Protein AF-A0A6A5RFJ1-F1 (afdb_monomer_lite)

Foldseek 3Di:
DVVVVVVVLVVLCVDPLSVVQADPVRHGDPVSVVVVVVVVVVVVVVVLVCCQVPVPDRPPVCVSVPDDDDPDDPDD

Radius of gyration: 16.65 Å; chains: 1; bounding box: 31×34×43 Å

Organism: NCBI:txid1150837

Sequence (76 aa):
LLGGLEWMLKRALTIEGGQRLKRADGQWSVKAVRQYLRQVDRFLEVLLCSVHVASGQPGRGSEITTIRHCNSVLQD

Secondary structure (DSSP, 8-state):
-HHHHHHHHHHHHHSHHHHTTB-TTS-B-HHHHHHHHHHHHHHHHHHHHHHHHHSSS---HHHHHT----------

pLDDT: mean 79.14, std 14.48, range [44.28, 95.62]

Structure (mmCIF, N/CA/C/O backbone):
data_AF-A0A6A5RFJ1-F1
#
_entry.id   AF-A0A6A5RFJ1-F1
#
loop_
_atom_site.group_PDB
_atom_site.id
_atom_site.type_symbol
_atom_site.label_atom_id
_atom_site.label_alt_id
_atom_site.label_comp_id
_atom_site.label_asym_id
_atom_site.label_entity_id
_atom_site.label_seq_id
_atom_site.pdbx_PDB_ins_code
_atom_site.Cartn_x
_atom_site.Cartn_y
_atom_site.Cartn_z
_atom_site.occupancy
_atom_site.B_iso_or_equiv
_atom_site.auth_seq_id
_atom_site.auth_comp_id
_atom_site.auth_asym_id
_atom_site.auth_atom_id
_atom_site.pdbx_PDB_model_num
ATOM 1 N N . LEU A 1 1 ? -1.981 -20.126 4.340 1.00 56.97 1 LEU A N 1
ATOM 2 C CA . LEU A 1 1 ? -2.606 -18.880 3.805 1.00 56.97 1 LEU A CA 1
ATOM 3 C C . LEU A 1 1 ? -3.005 -17.841 4.868 1.00 56.97 1 LEU A C 1
ATOM 5 O O . LEU A 1 1 ? -2.638 -16.683 4.709 1.00 56.97 1 LEU A O 1
ATOM 9 N N . LEU A 1 2 ? -3.719 -18.202 5.944 1.00 61.75 2 LEU A N 1
ATOM 10 C CA . LEU A 1 2 ? -4.232 -17.231 6.938 1.00 61.75 2 LEU A CA 1
ATOM 11 C C . LEU A 1 2 ? -3.141 -16.484 7.735 1.00 61.75 2 LEU A C 1
ATOM 13 O O . LEU A 1 2 ? -3.259 -15.279 7.943 1.00 61.75 2 LEU A O 1
ATOM 17 N N . GLY A 1 3 ? -2.046 -17.159 8.102 1.00 79.75 3 GLY A N 1
ATOM 18 C CA . GLY A 1 3 ? -0.993 -16.554 8.932 1.00 79.75 3 GLY A CA 1
ATOM 19 C C . GLY A 1 3 ? -0.218 -15.413 8.261 1.00 79.75 3 GLY A C 1
ATOM 20 O O . GLY A 1 3 ? 0.189 -14.468 8.930 1.00 79.75 3 GLY A O 1
ATOM 21 N N . GLY A 1 4 ? -0.056 -15.452 6.933 1.00 83.75 4 GLY A N 1
ATOM 22 C CA . GLY A 1 4 ? 0.633 -14.390 6.192 1.00 83.75 4 GLY A CA 1
ATOM 23 C C . GLY A 1 4 ? -0.165 -13.085 6.176 1.00 83.75 4 GLY A C 1
ATOM 24 O O . GLY A 1 4 ? 0.381 -12.019 6.454 1.00 83.75 4 GLY A O 1
ATOM 25 N N . LEU A 1 5 ? -1.476 -13.175 5.930 1.00 83.00 5 LEU A N 1
ATOM 26 C CA . LEU A 1 5 ? -2.376 -12.022 5.979 1.00 83.00 5 LEU A CA 1
ATOM 27 C C . LEU A 1 5 ? -2.431 -11.421 7.385 1.00 83.00 5 LEU A C 1
ATOM 29 O O . LEU A 1 5 ? -2.349 -10.204 7.542 1.00 83.00 5 LEU A O 1
ATOM 33 N N . GLU A 1 6 ? -2.546 -12.266 8.407 1.00 86.31 6 GLU A N 1
ATOM 34 C CA . GLU A 1 6 ? -2.574 -11.821 9.797 1.00 86.31 6 GLU A CA 1
ATOM 35 C C . GLU A 1 6 ? -1.276 -11.102 10.184 1.00 86.31 6 GLU A C 1
ATOM 37 O O . GLU A 1 6 ? -1.317 -10.006 10.747 1.00 86.31 6 GLU A O 1
ATOM 42 N N . TRP A 1 7 ? -0.122 -11.662 9.807 1.00 88.50 7 TRP A N 1
ATOM 43 C CA . TRP A 1 7 ? 1.176 -11.029 10.024 1.00 88.50 7 TRP A CA 1
ATOM 44 C C . TRP A 1 7 ? 1.280 -9.679 9.306 1.00 88.50 7 TRP A C 1
ATOM 46 O O . TRP A 1 7 ? 1.693 -8.691 9.918 1.00 88.50 7 TRP A O 1
ATOM 56 N N . MET A 1 8 ? 0.850 -9.604 8.041 1.00 85.38 8 MET A N 1
ATOM 57 C CA . MET A 1 8 ? 0.861 -8.361 7.265 1.00 85.38 8 MET A CA 1
ATOM 58 C C . MET A 1 8 ? -0.042 -7.296 7.883 1.00 85.38 8 MET A C 1
ATOM 60 O O . MET A 1 8 ? 0.376 -6.149 8.008 1.00 85.38 8 MET A O 1
ATOM 64 N N . LEU A 1 9 ? -1.254 -7.657 8.312 1.00 86.12 9 LEU A N 1
ATOM 65 C CA . LEU A 1 9 ? -2.172 -6.728 8.970 1.00 86.12 9 LEU A CA 1
ATOM 66 C C . LEU A 1 9 ? -1.631 -6.279 10.325 1.00 86.12 9 LEU A C 1
ATOM 68 O O . LEU A 1 9 ? -1.667 -5.087 10.626 1.00 86.12 9 LEU A O 1
ATOM 72 N N . LYS A 1 10 ? -1.067 -7.193 11.121 1.00 88.19 10 LYS A N 1
ATOM 73 C CA . LYS A 1 10 ? -0.408 -6.851 12.385 1.00 88.19 10 LYS A CA 1
ATOM 74 C C . LYS A 1 10 ? 0.718 -5.854 12.136 1.00 88.19 10 LYS A C 1
ATOM 76 O O . LYS A 1 10 ? 0.765 -4.813 12.785 1.00 88.19 10 LYS A O 1
ATOM 81 N N . ARG A 1 11 ? 1.576 -6.121 11.148 1.00 87.50 11 ARG A N 1
ATOM 82 C CA . ARG A 1 11 ? 2.690 -5.246 10.772 1.00 87.50 11 ARG A CA 1
ATOM 83 C C . ARG A 1 11 ? 2.213 -3.891 10.253 1.00 87.50 11 ARG A C 1
ATOM 85 O O . ARG A 1 11 ? 2.732 -2.871 10.701 1.00 87.50 11 ARG A O 1
ATOM 92 N N . ALA A 1 12 ? 1.214 -3.866 9.377 1.00 83.25 12 ALA A N 1
ATOM 93 C CA . ALA A 1 12 ? 0.617 -2.638 8.864 1.00 83.25 12 ALA A CA 1
ATOM 94 C C . ALA A 1 12 ? 0.017 -1.802 9.996 1.00 83.25 12 ALA A C 1
ATOM 96 O O . ALA A 1 12 ? 0.173 -0.592 10.007 1.00 83.25 12 ALA A O 1
ATOM 97 N N . LEU A 1 13 ? -0.595 -2.425 11.001 1.00 84.75 13 LEU A N 1
ATOM 98 C CA . LEU A 1 13 ? -1.073 -1.695 12.167 1.00 84.75 13 LEU A CA 1
ATOM 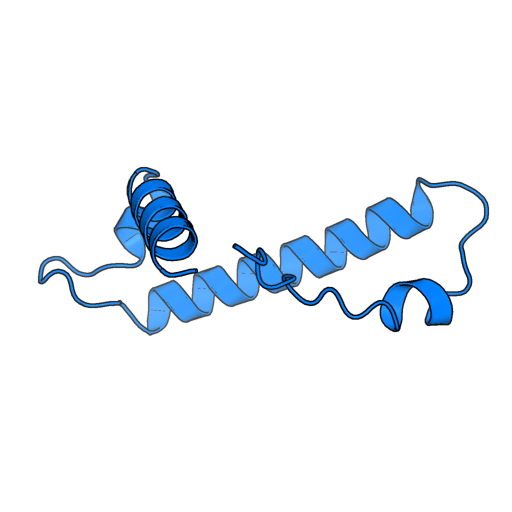99 C C . LEU A 1 13 ? 0.085 -1.248 13.073 1.00 84.75 13 LEU A C 1
ATOM 101 O O . LEU A 1 13 ? -0.051 -0.234 13.726 1.00 84.75 13 LEU A O 1
ATOM 105 N N . THR A 1 14 ? 1.259 -1.887 13.100 1.00 86.31 14 THR A N 1
ATOM 106 C CA . THR A 1 14 ? 2.379 -1.384 13.935 1.00 86.31 14 THR A CA 1
ATOM 107 C C . THR A 1 14 ? 2.978 -0.046 13.489 1.00 86.31 14 THR A C 1
ATOM 109 O O . THR A 1 14 ? 3.678 0.586 14.276 1.00 86.31 14 THR A O 1
ATOM 112 N N . ILE A 1 15 ? 2.732 0.398 12.254 1.00 86.31 15 ILE A N 1
ATOM 113 C CA . ILE A 1 15 ? 3.222 1.690 11.756 1.00 86.31 15 ILE A CA 1
ATOM 114 C C . ILE A 1 15 ? 2.196 2.800 12.015 1.00 86.31 15 ILE A C 1
ATOM 116 O O . ILE A 1 15 ? 0.990 2.587 11.895 1.00 86.31 15 ILE A O 1
ATOM 120 N N . GLU A 1 16 ? 2.671 4.009 12.324 1.00 80.50 16 GLU A N 1
ATOM 121 C CA . GLU A 1 16 ? 1.823 5.154 12.698 1.00 80.50 16 GLU A CA 1
ATOM 122 C C . GLU A 1 16 ? 0.726 5.443 11.656 1.00 80.50 16 GLU A C 1
ATOM 124 O O . GLU A 1 16 ? -0.449 5.600 11.991 1.00 80.50 16 GLU A O 1
ATOM 129 N N . GLY A 1 17 ? 1.081 5.428 10.367 1.00 81.38 17 GLY A N 1
ATOM 130 C CA . GLY A 1 17 ? 0.123 5.625 9.275 1.00 81.38 17 GLY A CA 1
ATOM 131 C C . GLY A 1 17 ? -0.949 4.534 9.186 1.00 81.38 17 GLY A C 1
ATOM 132 O O . GLY A 1 17 ? -2.079 4.815 8.792 1.00 81.38 17 GLY A O 1
ATOM 133 N N . GLY A 1 18 ? -0.625 3.304 9.587 1.00 83.12 18 GLY A N 1
ATOM 134 C CA . GLY A 1 18 ? -1.547 2.176 9.540 1.00 83.12 18 GLY A CA 1
ATOM 135 C C . GLY A 1 18 ? -2.499 2.110 10.731 1.00 83.12 18 GLY A C 1
ATOM 136 O O . GLY A 1 18 ? -3.657 1.742 10.546 1.00 83.12 18 GLY A O 1
ATOM 137 N N . GLN A 1 19 ? -2.087 2.568 11.921 1.00 85.06 19 GLN A N 1
ATOM 138 C CA . GLN A 1 19 ? -3.010 2.743 13.056 1.00 85.06 19 GLN A CA 1
ATOM 139 C C . GLN A 1 19 ? -4.188 3.655 12.694 1.00 85.06 19 GLN A C 1
ATOM 141 O O . GLN A 1 19 ? -5.331 3.382 13.053 1.00 85.06 19 GLN A O 1
ATOM 146 N N . ARG A 1 20 ? -3.935 4.690 11.883 1.00 87.75 20 ARG A N 1
ATOM 147 C CA . ARG A 1 20 ? -4.951 5.650 11.412 1.00 87.75 20 ARG A CA 1
ATOM 148 C C . ARG A 1 20 ? -5.989 5.044 10.460 1.00 87.75 20 ARG A C 1
ATOM 150 O O . ARG A 1 20 ? -6.982 5.701 10.142 1.00 87.75 20 ARG A O 1
ATOM 157 N N . LEU A 1 21 ? -5.773 3.815 9.983 1.00 90.81 21 LEU A N 1
ATOM 158 C CA . LEU A 1 21 ? -6.754 3.085 9.178 1.00 90.81 21 LEU A CA 1
ATOM 159 C C . LEU A 1 21 ? -7.910 2.558 10.030 1.00 90.81 21 LEU A C 1
ATOM 161 O O . LEU A 1 21 ? -8.999 2.330 9.495 1.00 90.81 21 LEU A O 1
ATOM 165 N N . LYS A 1 22 ? -7.697 2.393 11.340 1.00 90.12 22 LYS A N 1
ATOM 166 C CA . LYS A 1 22 ? -8.733 2.023 12.300 1.00 90.12 22 LYS A CA 1
ATOM 167 C C . LYS A 1 22 ? -9.208 3.235 13.093 1.00 90.12 22 LYS A C 1
ATOM 169 O O . LYS A 1 22 ? -8.493 4.212 13.294 1.00 90.12 22 LYS A O 1
ATOM 174 N N . ARG A 1 23 ? -10.469 3.178 13.502 1.00 89.81 23 ARG A N 1
ATOM 175 C CA . ARG A 1 23 ? -11.080 4.110 14.448 1.00 89.81 23 ARG A CA 1
ATOM 176 C C . ARG A 1 23 ? -10.775 3.657 15.879 1.00 89.81 23 ARG A C 1
ATOM 178 O O . ARG A 1 23 ? -10.292 2.548 16.094 1.00 89.81 23 ARG A O 1
ATOM 185 N N . ALA A 1 24 ? -11.088 4.510 16.854 1.00 88.00 24 ALA A N 1
ATOM 186 C CA . ALA A 1 24 ? -10.874 4.218 18.274 1.00 88.00 24 ALA A CA 1
ATOM 187 C C . ALA A 1 24 ? -11.635 2.968 18.765 1.00 88.00 24 ALA A C 1
ATOM 189 O O . ALA A 1 24 ? -11.179 2.297 19.682 1.00 88.00 24 ALA A O 1
ATOM 190 N N . ASP A 1 25 ? -12.754 2.623 18.121 1.00 90.69 25 ASP A N 1
ATOM 191 C CA . ASP A 1 25 ? -13.550 1.411 18.376 1.00 90.69 25 ASP A CA 1
ATOM 192 C C . ASP A 1 25 ? -12.957 0.133 17.736 1.00 90.69 25 ASP A C 1
ATOM 194 O O . ASP A 1 25 ? -13.559 -0.938 17.791 1.00 90.69 25 ASP A O 1
ATOM 198 N N . GLY A 1 26 ? -11.791 0.237 17.089 1.00 87.25 26 GLY A N 1
ATOM 199 C CA . GLY A 1 26 ? -11.119 -0.865 16.402 1.00 87.25 26 GLY A CA 1
ATOM 200 C C . GLY A 1 26 ? -11.687 -1.205 15.019 1.00 87.25 26 GLY A C 1
ATOM 201 O O . GLY A 1 26 ? -11.113 -2.059 14.331 1.00 87.25 26 GLY A O 1
ATOM 202 N N . GLN A 1 27 ? -12.759 -0.536 14.580 1.00 91.62 27 GLN A N 1
ATOM 203 C CA . GLN A 1 27 ? -13.361 -0.721 13.259 1.00 91.62 27 GLN A CA 1
ATOM 204 C C . GLN A 1 27 ? -12.560 -0.001 12.173 1.00 91.62 27 GLN A C 1
ATOM 206 O O . GLN A 1 27 ? -11.906 1.019 12.405 1.00 91.62 27 GLN A O 1
ATOM 211 N N . TRP A 1 28 ? -12.632 -0.505 10.943 1.00 91.81 28 TRP A N 1
ATOM 212 C CA . TRP A 1 28 ? -11.967 0.126 9.806 1.00 91.81 28 TRP A CA 1
ATOM 213 C C . TRP A 1 28 ? -12.626 1.456 9.429 1.00 91.81 28 TRP A C 1
ATOM 215 O O . TRP A 1 28 ? -13.833 1.555 9.204 1.00 91.81 28 TRP A O 1
ATOM 225 N N . SER A 1 29 ? -11.813 2.498 9.275 1.00 93.62 29 SER A N 1
ATOM 226 C CA . SER A 1 29 ? -12.255 3.765 8.706 1.00 93.62 29 SER A CA 1
ATOM 227 C C . SER A 1 29 ? -12.270 3.666 7.183 1.00 93.62 29 SER A C 1
ATOM 229 O O . SER A 1 29 ? -11.245 3.843 6.529 1.00 93.62 29 SER A O 1
ATOM 231 N N . VAL A 1 30 ? -13.450 3.445 6.596 1.00 94.06 30 VAL A N 1
ATOM 232 C CA . VAL A 1 30 ? -13.628 3.343 5.131 1.00 94.06 30 VAL A CA 1
ATOM 233 C C . VAL A 1 30 ? -12.978 4.515 4.384 1.00 94.06 30 VAL A C 1
ATOM 235 O O . VAL A 1 30 ? -12.340 4.321 3.351 1.00 94.06 30 VAL A O 1
ATOM 238 N N . LYS A 1 31 ? -13.094 5.739 4.916 1.00 94.75 31 LYS A N 1
ATOM 239 C CA . LYS A 1 31 ? -12.478 6.935 4.323 1.00 94.75 31 LYS A CA 1
ATOM 240 C C . LYS A 1 31 ? -10.949 6.844 4.318 1.00 94.75 31 L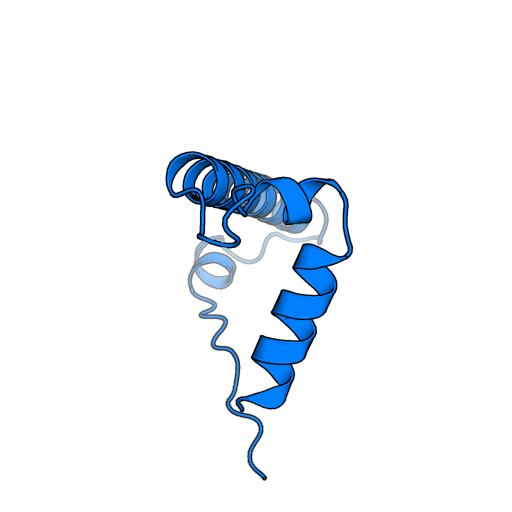YS A C 1
ATOM 242 O O . LYS A 1 31 ? -10.344 7.099 3.278 1.00 94.75 31 LYS A O 1
ATOM 247 N N . ALA A 1 32 ? -10.344 6.479 5.450 1.00 92.00 32 ALA A N 1
ATOM 248 C CA . ALA A 1 32 ? -8.891 6.380 5.584 1.00 92.00 32 ALA A CA 1
ATOM 249 C C . ALA A 1 32 ? -8.327 5.231 4.739 1.00 92.00 32 ALA A C 1
ATOM 251 O O . ALA A 1 32 ? -7.358 5.428 4.015 1.00 92.00 32 ALA A O 1
ATOM 252 N N . VAL A 1 33 ? -8.993 4.072 4.744 1.00 92.62 33 VAL A N 1
ATOM 253 C CA . VAL A 1 33 ? -8.622 2.918 3.912 1.00 92.62 33 VAL A CA 1
ATOM 254 C C . VAL A 1 33 ? -8.667 3.280 2.430 1.00 92.62 33 VAL A C 1
ATOM 256 O O . VAL A 1 33 ? -7.691 3.066 1.721 1.00 92.62 33 VAL A O 1
ATOM 259 N N . ARG A 1 34 ? -9.747 3.912 1.952 1.00 94.69 34 ARG A N 1
ATOM 260 C CA . ARG A 1 34 ? -9.827 4.362 0.550 1.00 94.69 34 ARG A CA 1
ATOM 261 C C . ARG A 1 34 ? -8.735 5.368 0.193 1.00 94.69 34 ARG A C 1
ATOM 263 O O . ARG A 1 34 ? -8.251 5.362 -0.931 1.00 94.69 34 ARG A O 1
ATOM 270 N N . GLN A 1 35 ? -8.376 6.261 1.113 1.00 94.06 35 GLN A N 1
ATOM 271 C CA . GLN A 1 35 ? -7.294 7.216 0.885 1.00 94.06 35 GLN A CA 1
ATOM 272 C C . GLN A 1 35 ? -5.936 6.522 0.791 1.00 94.06 35 GLN A C 1
ATOM 274 O O . GLN A 1 35 ? -5.169 6.848 -0.109 1.00 94.06 35 GLN A O 1
ATOM 279 N N . TYR A 1 36 ? -5.666 5.566 1.677 1.00 91.00 36 TYR A N 1
ATOM 280 C CA . TYR A 1 36 ? -4.456 4.755 1.634 1.00 91.00 36 TYR A CA 1
ATOM 281 C C . TYR A 1 36 ? -4.353 3.972 0.323 1.00 91.00 36 TYR A C 1
ATOM 283 O O . TYR A 1 36 ? -3.336 4.069 -0.351 1.00 91.00 36 TYR A O 1
ATOM 291 N N . LEU A 1 37 ? -5.424 3.288 -0.094 1.00 91.88 37 LEU A N 1
ATOM 292 C CA . LEU A 1 37 ? -5.430 2.541 -1.356 1.00 91.88 37 LEU A CA 1
ATOM 293 C C . LEU A 1 37 ? -5.122 3.444 -2.558 1.00 91.88 37 LEU A C 1
ATOM 295 O O . LEU A 1 37 ? -4.255 3.106 -3.348 1.00 91.88 37 LEU A O 1
ATOM 299 N N . ARG A 1 38 ? -5.697 4.654 -2.626 1.00 95.44 38 ARG A N 1
ATOM 300 C CA . ARG A 1 38 ? -5.344 5.623 -3.682 1.00 95.44 38 ARG A CA 1
ATOM 301 C C . ARG A 1 38 ? -3.874 6.052 -3.657 1.00 95.44 38 ARG A C 1
ATOM 303 O O . ARG A 1 38 ? -3.306 6.340 -4.705 1.00 95.44 38 ARG A O 1
ATOM 310 N N . GLN A 1 39 ? -3.265 6.157 -2.476 1.00 92.88 39 GLN A N 1
ATOM 311 C CA . GLN A 1 39 ? -1.836 6.470 -2.368 1.00 92.88 39 GLN A CA 1
ATOM 312 C C . GLN A 1 39 ? -0.975 5.302 -2.845 1.00 92.88 39 GLN A C 1
ATOM 314 O O . GLN A 1 39 ? 0.027 5.537 -3.512 1.00 92.88 39 GLN A O 1
ATOM 319 N N . VAL A 1 40 ? -1.379 4.067 -2.535 1.00 91.38 40 VAL A N 1
ATOM 320 C CA . VAL A 1 40 ? -0.734 2.853 -3.045 1.00 91.38 40 VAL A CA 1
ATOM 321 C C . VAL A 1 40 ? -0.840 2.800 -4.567 1.00 91.38 40 VAL A C 1
ATOM 323 O O . VAL A 1 40 ? 0.188 2.649 -5.217 1.00 91.38 40 VAL A O 1
ATOM 326 N N . ASP A 1 41 ? -2.028 3.020 -5.135 1.00 94.44 41 ASP A N 1
ATOM 327 C CA . ASP A 1 41 ? -2.228 3.057 -6.589 1.00 94.44 41 ASP A CA 1
ATOM 328 C C . ASP A 1 41 ? -1.304 4.093 -7.240 1.00 94.44 41 ASP A C 1
ATOM 330 O O . ASP A 1 41 ? -0.544 3.776 -8.151 1.00 94.44 41 ASP A O 1
ATOM 334 N N . ARG A 1 42 ? -1.272 5.318 -6.697 1.00 95.62 42 ARG A N 1
ATOM 335 C CA . ARG A 1 42 ? -0.393 6.380 -7.199 1.00 95.62 42 ARG A CA 1
ATOM 336 C C . ARG A 1 42 ? 1.091 6.036 -7.071 1.00 95.62 42 ARG A C 1
ATOM 338 O O . ARG A 1 42 ? 1.876 6.357 -7.960 1.00 95.62 42 ARG A O 1
ATOM 345 N N . PHE A 1 43 ? 1.496 5.430 -5.960 1.00 92.81 43 PHE A N 1
ATOM 346 C CA . PHE A 1 43 ? 2.871 4.980 -5.771 1.00 92.81 43 PHE A CA 1
ATOM 347 C C . PHE A 1 43 ? 3.245 3.927 -6.815 1.00 92.81 43 PHE A C 1
ATOM 349 O O . PHE A 1 43 ? 4.309 4.034 -7.417 1.00 92.81 43 PHE A O 1
ATOM 356 N N . LEU A 1 44 ? 2.362 2.959 -7.071 1.00 91.19 44 LEU A N 1
ATOM 357 C CA . LEU A 1 44 ? 2.575 1.918 -8.072 1.00 91.19 44 LEU A CA 1
ATOM 358 C C . LEU A 1 44 ? 2.624 2.486 -9.495 1.00 91.19 44 LEU A C 1
ATOM 360 O O . LEU A 1 44 ? 3.483 2.067 -10.262 1.00 91.19 44 LEU A O 1
ATOM 364 N N . GLU A 1 45 ? 1.785 3.468 -9.840 1.00 92.00 45 GLU A N 1
ATOM 365 C CA . GLU A 1 45 ? 1.860 4.186 -11.126 1.00 92.00 45 GLU A CA 1
ATOM 366 C C . GLU A 1 45 ? 3.237 4.831 -11.339 1.00 92.00 45 GLU A C 1
ATOM 368 O O . GLU A 1 45 ? 3.854 4.688 -12.397 1.00 92.00 45 GLU A O 1
ATOM 373 N N . VAL A 1 46 ? 3.732 5.544 -10.323 1.00 93.38 46 VAL A N 1
ATOM 374 C CA . VAL A 1 46 ? 5.035 6.217 -10.391 1.00 93.38 46 VAL A CA 1
ATOM 375 C C . VAL A 1 46 ? 6.162 5.193 -10.426 1.00 93.38 46 VAL A C 1
ATOM 377 O O . VAL A 1 46 ? 7.056 5.320 -11.254 1.00 93.38 46 VAL A O 1
ATOM 380 N N . LEU A 1 47 ? 6.102 4.162 -9.581 1.00 89.12 47 LEU A N 1
ATOM 381 C CA . LEU A 1 47 ? 7.087 3.085 -9.546 1.00 89.12 47 LEU A CA 1
ATOM 382 C C . LEU A 1 47 ? 7.170 2.373 -10.896 1.00 89.12 47 LEU A C 1
ATOM 384 O O . LEU A 1 47 ? 8.270 2.159 -11.395 1.00 89.12 47 LEU A O 1
ATOM 388 N N . LEU A 1 48 ? 6.027 2.056 -11.507 1.00 86.44 48 LEU A N 1
ATOM 389 C CA . LEU A 1 48 ? 5.951 1.460 -12.837 1.00 86.44 48 LEU A CA 1
ATOM 390 C C . LEU A 1 48 ? 6.671 2.331 -13.872 1.00 86.44 48 LEU A C 1
ATOM 392 O O . LEU A 1 48 ? 7.502 1.828 -14.624 1.00 86.44 48 LEU A O 1
ATOM 396 N N . CYS A 1 49 ? 6.390 3.637 -13.875 1.00 86.31 49 CYS A N 1
ATOM 397 C CA . CYS A 1 49 ? 7.053 4.595 -14.758 1.00 86.31 49 CYS A CA 1
ATOM 398 C C . CYS A 1 49 ? 8.567 4.661 -14.494 1.00 86.31 49 CYS A C 1
ATOM 400 O O . CYS A 1 49 ? 9.365 4.578 -15.424 1.00 86.31 49 CYS A O 1
ATOM 402 N N . SER A 1 50 ? 8.978 4.752 -13.226 1.00 86.75 50 SER A N 1
ATOM 403 C CA . SER A 1 50 ? 10.388 4.809 -12.835 1.00 86.75 50 SER A CA 1
ATOM 404 C C . SER A 1 50 ? 11.152 3.553 -13.2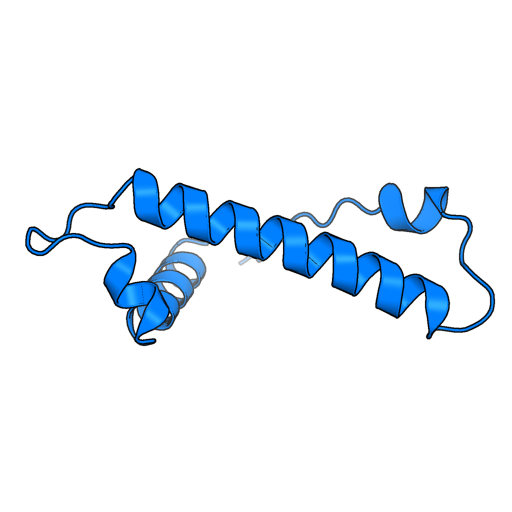38 1.00 86.75 50 SER A C 1
ATOM 406 O O . SER A 1 50 ? 12.234 3.668 -13.802 1.00 86.75 50 SER A O 1
ATOM 408 N N . VAL A 1 51 ? 10.588 2.367 -12.998 1.00 84.19 51 VAL A N 1
ATOM 409 C CA . VAL A 1 51 ? 11.186 1.096 -13.424 1.00 84.19 51 VAL A CA 1
ATOM 410 C C . VAL A 1 51 ? 11.296 1.064 -14.945 1.00 84.19 51 VAL A C 1
ATOM 412 O O . VAL A 1 51 ? 12.384 0.822 -15.453 1.00 84.19 51 VAL A O 1
ATOM 415 N N . HIS A 1 52 ? 10.221 1.401 -15.665 1.00 76.94 52 HIS A N 1
ATOM 416 C CA . HIS A 1 52 ? 10.205 1.411 -17.129 1.00 76.94 52 HIS A CA 1
ATOM 417 C C . HIS A 1 52 ? 11.270 2.331 -17.746 1.00 76.94 52 HIS A C 1
ATOM 419 O O . HIS A 1 52 ? 11.881 1.969 -18.747 1.00 76.94 52 HIS A O 1
ATOM 425 N N . VAL A 1 53 ? 11.505 3.507 -17.153 1.00 79.12 53 VAL A N 1
ATOM 426 C CA . VAL A 1 53 ? 12.508 4.473 -17.630 1.00 79.12 53 VAL A CA 1
ATOM 427 C C . VAL A 1 53 ? 13.930 4.078 -17.218 1.00 79.12 53 VAL A C 1
ATOM 429 O O . VAL A 1 53 ? 14.867 4.284 -17.985 1.00 79.12 53 VAL A O 1
ATOM 432 N N . ALA A 1 54 ? 14.117 3.536 -16.012 1.00 80.69 54 ALA A N 1
ATOM 433 C CA . ALA A 1 54 ? 15.445 3.307 -15.444 1.00 80.69 54 ALA A CA 1
ATOM 434 C C . ALA A 1 54 ? 16.063 1.940 -15.795 1.00 80.69 54 ALA A C 1
ATOM 436 O O . ALA A 1 54 ? 17.280 1.796 -15.703 1.00 80.69 54 ALA A O 1
ATOM 437 N N . SER A 1 55 ? 15.273 0.930 -16.181 1.00 66.12 55 SER A N 1
ATOM 438 C CA . SER A 1 55 ? 15.746 -0.459 -16.308 1.00 66.12 55 SER A CA 1
ATOM 439 C C . SER A 1 55 ? 16.306 -0.862 -17.686 1.00 66.12 55 SER A C 1
ATOM 441 O O . SER A 1 55 ? 16.409 -2.055 -17.965 1.00 66.12 55 SER A O 1
ATOM 443 N N . GLY A 1 56 ? 16.689 0.083 -18.552 1.00 68.88 56 GLY A N 1
ATOM 444 C CA . GLY A 1 56 ? 17.323 -0.202 -19.853 1.00 68.88 56 GLY A CA 1
ATOM 445 C C . GLY A 1 56 ? 16.367 -0.120 -21.049 1.00 68.88 56 GLY A C 1
ATOM 446 O O . GLY A 1 56 ? 15.466 0.713 -21.051 1.00 68.88 56 GLY A O 1
ATOM 447 N N . GLN A 1 57 ? 16.585 -0.933 -22.098 1.00 59.56 57 GLN A N 1
ATOM 448 C CA . GLN A 1 57 ? 15.722 -0.919 -23.288 1.00 59.56 57 GLN A CA 1
ATOM 449 C C . GLN A 1 57 ? 14.286 -1.233 -22.838 1.00 59.56 57 GLN A C 1
ATOM 451 O O . GLN A 1 57 ? 14.073 -2.300 -22.257 1.00 59.56 57 GLN A O 1
ATOM 456 N N . PRO A 1 58 ? 13.317 -0.323 -23.031 1.00 59.16 58 PRO A N 1
ATOM 457 C CA . PRO A 1 58 ? 11.991 -0.508 -22.474 1.00 59.16 58 PRO A CA 1
ATOM 458 C C . PRO A 1 58 ? 11.395 -1.794 -23.047 1.00 59.16 58 PRO A C 1
ATOM 460 O O . PRO A 1 58 ? 11.134 -1.868 -24.250 1.00 59.16 58 PRO A O 1
ATOM 463 N N . GLY A 1 59 ? 11.169 -2.799 -22.191 1.00 59.97 59 GLY A N 1
ATOM 464 C CA . GLY A 1 59 ? 10.244 -3.884 -22.514 1.00 59.97 59 GLY A CA 1
ATOM 465 C C . GLY A 1 59 ? 8.958 -3.229 -23.002 1.00 59.97 59 GLY A C 1
ATOM 466 O O . GLY A 1 59 ? 8.515 -2.232 -22.411 1.00 59.97 59 GLY A O 1
ATOM 467 N N . ARG A 1 60 ? 8.426 -3.684 -24.141 1.00 66.19 60 ARG A N 1
ATOM 468 C CA . ARG A 1 60 ? 7.289 -3.015 -24.794 1.00 66.19 60 ARG A CA 1
ATOM 469 C C . ARG A 1 60 ? 6.211 -2.835 -23.732 1.00 66.19 60 ARG A C 1
ATOM 471 O O . ARG A 1 60 ? 5.941 -3.782 -23.010 1.00 66.19 60 ARG A O 1
ATOM 478 N N . GLY A 1 61 ? 5.608 -1.651 -23.591 1.00 59.12 61 GLY A N 1
ATOM 479 C CA . GLY A 1 61 ? 4.699 -1.359 -22.463 1.00 59.12 61 GLY A CA 1
ATOM 480 C C . GLY A 1 61 ? 3.605 -2.421 -22.235 1.00 59.12 61 GLY A C 1
ATOM 481 O O . GLY A 1 61 ? 3.154 -2.629 -21.110 1.00 59.12 61 GLY A O 1
ATOM 482 N N . SER A 1 62 ? 3.241 -3.159 -23.287 1.00 57.62 62 SER A N 1
ATOM 483 C CA . SER A 1 62 ? 2.377 -4.341 -23.259 1.00 57.62 62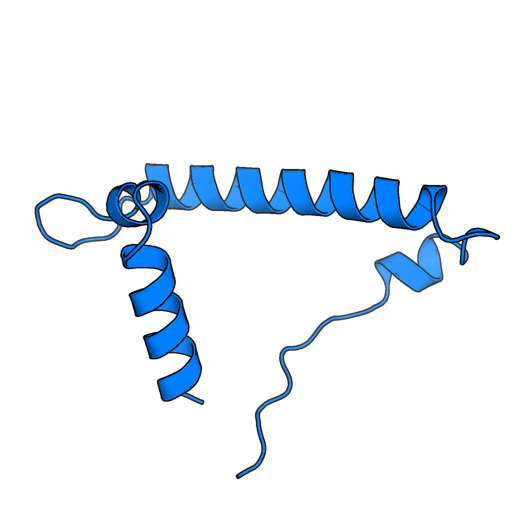 SER A CA 1
ATOM 484 C C . SER A 1 62 ? 2.926 -5.529 -22.451 1.00 57.62 62 SER A C 1
ATOM 486 O O . SER A 1 62 ? 2.150 -6.205 -21.794 1.00 57.62 62 SER A O 1
ATOM 488 N N . GLU A 1 63 ? 4.231 -5.797 -22.446 1.00 64.00 63 GLU A N 1
ATOM 489 C CA . GLU A 1 63 ? 4.869 -6.874 -21.670 1.00 64.00 63 GLU A CA 1
ATOM 490 C C . GLU A 1 63 ? 4.825 -6.580 -20.167 1.00 64.00 63 GLU A C 1
ATOM 492 O O . GLU A 1 63 ? 4.565 -7.476 -19.376 1.00 64.00 63 GLU A O 1
ATOM 497 N N . ILE A 1 64 ? 4.995 -5.319 -19.760 1.00 62.72 64 ILE A N 1
ATOM 498 C CA . ILE A 1 64 ? 5.004 -4.932 -18.340 1.00 62.72 64 ILE A CA 1
ATOM 499 C C . ILE A 1 64 ? 3.574 -4.841 -17.779 1.00 62.72 64 ILE A C 1
ATOM 501 O O . ILE A 1 64 ? 3.313 -5.276 -16.661 1.00 62.72 64 ILE A O 1
ATOM 505 N N . THR A 1 65 ? 2.624 -4.314 -18.558 1.00 62.38 65 THR A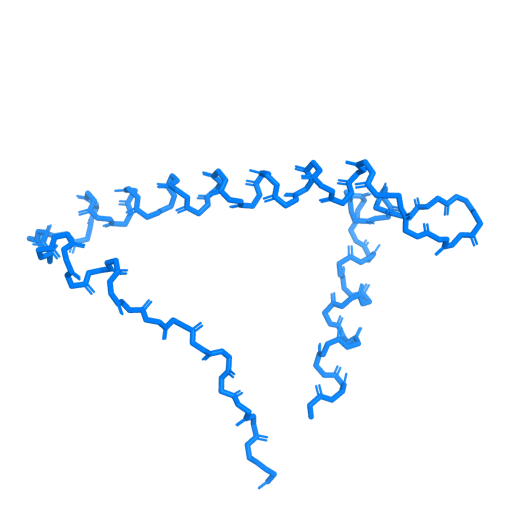 N 1
ATOM 506 C CA . THR A 1 65 ? 1.225 -4.131 -18.117 1.00 62.38 65 THR A CA 1
ATOM 507 C C . THR A 1 65 ? 0.375 -5.404 -18.173 1.00 62.38 65 THR A C 1
ATOM 509 O O . THR A 1 65 ? -0.708 -5.435 -17.592 1.00 62.38 65 THR A O 1
ATOM 512 N N . THR A 1 66 ? 0.848 -6.464 -18.839 1.00 64.50 66 THR A N 1
ATOM 513 C CA . THR A 1 66 ? 0.152 -7.765 -18.904 1.00 64.50 66 THR A CA 1
ATOM 514 C C . THR A 1 66 ? 0.629 -8.769 -17.857 1.00 64.50 66 THR A C 1
ATOM 516 O O . THR A 1 66 ? -0.009 -9.814 -17.691 1.00 64.50 66 THR A O 1
ATOM 519 N N . ILE A 1 67 ? 1.692 -8.460 -17.102 1.00 64.88 67 ILE A N 1
ATOM 520 C CA . ILE A 1 67 ? 2.124 -9.285 -15.971 1.00 64.88 67 ILE A CA 1
ATOM 521 C C . ILE A 1 67 ? 1.040 -9.226 -14.895 1.00 64.88 67 ILE A C 1
ATOM 523 O O . ILE A 1 67 ? 0.893 -8.250 -14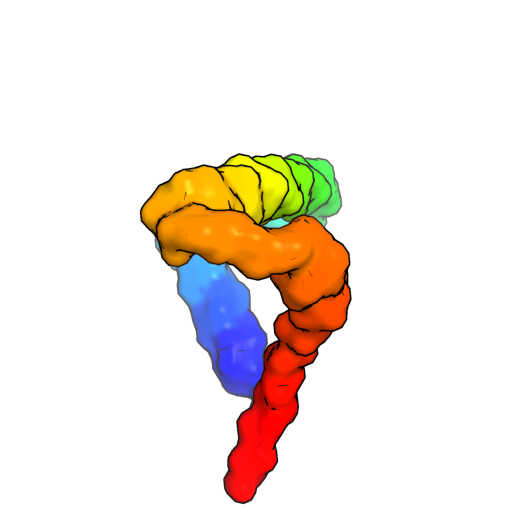.158 1.00 64.88 67 ILE A O 1
ATOM 527 N N . ARG A 1 68 ? 0.273 -10.310 -14.778 1.00 61.81 68 ARG A N 1
ATOM 528 C CA . ARG A 1 68 ? -0.593 -10.534 -13.624 1.00 61.81 68 ARG A CA 1
ATOM 529 C C . ARG A 1 68 ? 0.264 -11.052 -12.480 1.00 61.81 68 ARG A C 1
ATOM 531 O O . ARG A 1 68 ? 0.621 -12.226 -12.450 1.00 61.81 68 ARG A O 1
ATOM 538 N N . HIS A 1 69 ? 0.561 -10.183 -11.520 1.00 57.88 69 HIS A N 1
ATOM 539 C CA . HIS A 1 69 ? 1.048 -10.631 -10.224 1.00 57.88 69 HIS A CA 1
ATOM 540 C C . HIS A 1 69 ? -0.121 -11.247 -9.447 1.00 57.88 69 HIS A C 1
ATOM 542 O O . HIS A 1 69 ? -0.930 -10.546 -8.837 1.00 57.88 69 HIS A O 1
ATOM 548 N N . CYS A 1 70 ? -0.236 -12.570 -9.490 1.00 56.75 70 CYS A N 1
ATOM 549 C CA . CYS A 1 70 ? -1.045 -13.306 -8.530 1.00 56.75 70 CYS A CA 1
ATOM 550 C C . CYS A 1 70 ? -0.147 -13.653 -7.345 1.00 56.75 70 CYS A C 1
ATOM 552 O O . CYS A 1 70 ? 0.911 -14.246 -7.538 1.00 56.75 70 CYS A O 1
ATOM 554 N N . ASN A 1 71 ? -0.576 -13.322 -6.125 1.00 57.44 71 ASN A N 1
ATOM 555 C CA . ASN A 1 71 ? 0.020 -13.931 -4.940 1.00 57.44 71 ASN A CA 1
ATOM 556 C C . ASN A 1 71 ? -0.185 -15.442 -5.081 1.00 57.44 71 ASN A C 1
ATOM 558 O O . ASN A 1 71 ? -1.319 -15.916 -4.981 1.00 57.44 71 ASN A O 1
ATOM 562 N N . SER A 1 72 ? 0.876 -16.186 -5.385 1.00 54.31 72 SER A N 1
ATOM 563 C CA . SER A 1 72 ? 0.814 -17.640 -5.404 1.00 54.31 72 SER A CA 1
ATOM 564 C C . SER A 1 72 ? 0.364 -18.110 -4.027 1.00 54.31 72 SER A C 1
ATOM 566 O O . SER A 1 72 ? 0.875 -17.650 -3.001 1.00 54.31 72 SER A O 1
ATOM 568 N N . VAL A 1 73 ? -0.609 -19.018 -3.997 1.00 52.81 73 VAL A N 1
ATOM 569 C CA . VAL A 1 73 ? -0.874 -19.792 -2.789 1.00 52.81 73 VAL A CA 1
ATOM 570 C C . VAL A 1 73 ? 0.424 -20.527 -2.470 1.00 52.81 73 VAL A C 1
ATOM 572 O O . VAL A 1 73 ? 0.915 -21.273 -3.312 1.00 52.81 73 VAL A O 1
ATOM 575 N N . LEU A 1 74 ? 1.011 -20.268 -1.299 1.00 54.22 74 LEU A N 1
ATOM 576 C CA . LEU A 1 74 ? 2.044 -21.142 -0.744 1.00 54.22 74 LEU A CA 1
ATOM 577 C C . LEU A 1 74 ? 1.400 -22.530 -0.641 1.00 54.22 74 LEU A C 1
ATOM 579 O O . LEU A 1 74 ? 0.508 -22.707 0.189 1.00 54.22 74 LEU A O 1
ATOM 583 N N . GLN A 1 75 ? 1.752 -23.438 -1.556 1.00 46.66 75 GLN A N 1
ATOM 584 C CA . GLN A 1 75 ? 1.449 -24.857 -1.396 1.00 46.66 75 GLN A CA 1
ATOM 585 C C . GLN A 1 75 ? 2.190 -25.345 -0.151 1.00 46.66 75 GLN A C 1
ATOM 587 O O . GLN A 1 75 ? 3.347 -24.969 0.050 1.00 46.66 75 GLN A O 1
ATOM 592 N N . ASP A 1 76 ? 1.456 -26.088 0.675 1.00 44.28 76 ASP A N 1
ATOM 593 C CA . ASP A 1 76 ? 1.895 -26.652 1.953 1.00 44.28 76 ASP A CA 1
ATOM 594 C C . ASP A 1 76 ? 3.146 -27.536 1.824 1.00 44.28 76 ASP A C 1
ATOM 596 O O . ASP A 1 76 ? 3.265 -28.263 0.807 1.00 44.28 76 ASP A O 1
#

=== Feature glossary ===
Key to the feature types in this record:

pLDDT. pLDDT is the predicted lDDT-Cα score: AlphaFold's confidence that the local environment of each residue (all inter-atomic distances within 15 Å) is correctly placed. It is a per-residue number between 0 and 100, with higher meaning more reliable.

Radius of gyration, Cα contacts, bounding box. The geometric summary reports three shape descriptors. Rg (radius of gyration) measures how spread out the Cα atoms are about their centre of mass; compact globular proteins have small Rg, elongated or unfolded ones large. Cα contacts (<8 Å, |i−j|>4) count long-range residue pairs in spatial proximity — high for tightly packed folds, near zero for rods or random coil. The bounding-box extents give the protein's footprint along x, y, z in Å.

Backbone torsions (φ/ψ). Backbone dihedral angles. Every residue except chain termini has a φ (preceding-C → N → Cα → C) and a ψ (N → Cα → C → next-N). They are reported in degrees following the IUPAC sign convention. Secondary structure is essentially a statement about which (φ, ψ) basin each residue occupies.

Contact-map, Ramachandran, and PAE plots. Plot images: a contact map (which residues are close in 3D, as an N×N binary image), a Ramachandran scatter (backbone torsion angles, revealing secondary-structure composition at a glance), and — for AlphaFold structures — a PAE heatmap (pairwise prediction confidence).

Predicted aligned error. Predicted Aligned Error (PAE) is an AlphaFold confidence matrix: entry (i, j) is the expected error in the position of residue j, in ångströms, when the prediction is superimposed on the true structure at residue i. Low PAE within a block of residues means that block is internally rigid and well-predicted; high PAE between two blocks means their relative placement is uncertain even if each block individually is confident.

Secondary structure (3-state, P-SEA). Three-state secondary structure (P-SEA) collapses the eight DSSP classes into helix (a), strand (b), and coil (c). P-SEA assigns these from Cα geometry alone — distances and angles — without requiring backbone oxygens, so it works on any Cα trace.

Solvent-accessible surface area. Solvent-accessible surface area (SASA) is the area in Å² traced out by the centre of a 1.4 Å probe sphere (a water molecule) rolled over the protein's van der Waals surface (Shrake–Rupley / Lee–Richards construction). Buried residues have near-zero SASA; fully exposed residues can exceed 200 Å². The total SASA scales roughly with the number of surface residues.

Foldseek 3Di. The Foldseek 3Di string encodes local tertiary geometry as a 20-letter alphabet — one character per residue — derived from the relative positions of nearby Cα atoms. Unlike the amino-acid sequence, 3Di is a direct function of the 3D structure, so two proteins with the same fold have similar 3Di strings even at low sequence identity.

B-factor. For experimental (PDB) structures, the B-factor (temperature factor) quantifies the positional spread of each atom in the crystal — a combination of thermal vibration and static disorder — in units of Å². High B-factors mark flexible loops or poorly resolved regions; low B-factors mark the rigid, well-ordered core.

mmCIF coordinates. The mmCIF block holds the 3D Cartesian coordinates of each backbone atom (N, Cα, C, O) in ångströms. mmCIF is the PDB's canonical archive format — a tagged-loop text representation of the atomic model.

InterPro / GO / CATH / organism. Functional annotations link the protein to curated databases. InterPro entries identify conserved domains and families by matching the sequence against member-database signatures (Pfam, PROSITE, CDD, …). Gene Ontology (GO) terms describe molecular function, biological process, and cellular component in a controlled vocabulary. CATH places the structure in a hierarchical fold classification (Class/Architecture/Topology/Homologous-superfamily). The organism is the source species.

Rendered structure images. Structure images are PyMOL renders from six orthogonal camera directions. Cartoon representation draws helices as coils and strands as arrows; sticks shows the backbone as bonds; surface shows the solvent-excluded envelope. Rainbow coloring maps sequence position to hue (blue→red, N→C); chain coloring assigns a distinct color per polypeptide.

Sequence. This is the polypeptide sequence — one letter per residue, N-terminus first. Length ranges from a few dozen residues for small domains to over a thousand for large multi-domain proteins.

Secondary structure (8-state, DSSP). The SS8 string is DSSP's per-residue secondary-structure call. α-helix (H) means an i→i+4 H-bond ladder; β-strand (E) means the residue participates in a β-sheet; 3₁₀ (G) and π (I) are tighter and wider helices; T/S are turns/bends; '-' is loop.

Nearest PDB structures. Structural nearest neighbors (via Foldseek easy-search vs the PDB). Reported per hit: target PDB id, E-value, and alignment TM-score. A TM-score above ~0.5 is the conventional threshold for 'same fold'.